Protein AF-A0AAW3MX50-F1 (afdb_monomer_lite)

Secondary structure (DSSP, 8-state):
------------GGGS-TT----EEEEEEEEEE-TTS-EEEEEEEEE-TTTS-S--HHHHHHHHHHHHHTTSTTSEEE-TT--TT-EEEEEEEEEEE-TTT--EEEEEEEEEE----

pLDDT: mean 80.09, std 17.4, range [34.16, 95.5]

Structure (mmCIF, N/CA/C/O backbone):
data_AF-A0AAW3MX50-F1
#
_entry.id   AF-A0AAW3MX50-F1
#
loop_
_atom_site.group_PDB
_atom_site.id
_atom_site.type_symbol
_atom_site.label_atom_id
_atom_site.label_alt_id
_atom_site.label_comp_id
_atom_site.label_asym_id
_atom_site.label_entity_id
_atom_site.label_seq_id
_atom_site.pdbx_PDB_ins_code
_atom_site.Cartn_x
_atom_site.Cartn_y
_atom_site.Cartn_z
_atom_site.occupancy
_atom_site.B_iso_or_equiv
_atom_site.auth_seq_id
_atom_site.auth_comp_id
_atom_site.auth_asym_id
_atom_site.auth_atom_id
_atom_site.pdbx_PDB_model_num
ATOM 1 N N . MET A 1 1 ? -8.340 10.956 -39.107 1.00 34.50 1 MET A N 1
ATOM 2 C CA . MET A 1 1 ? -8.614 9.949 -38.059 1.00 34.50 1 MET A CA 1
ATOM 3 C C . MET A 1 1 ? -7.281 9.597 -37.412 1.00 34.50 1 MET A C 1
ATOM 5 O O . MET A 1 1 ? -6.435 9.042 -38.094 1.00 34.50 1 MET A O 1
ATOM 9 N N . ARG A 1 2 ? -7.016 10.035 -36.173 1.00 36.84 2 ARG A N 1
ATOM 10 C CA . ARG A 1 2 ? -5.756 9.723 -35.474 1.00 36.84 2 ARG A CA 1
ATOM 11 C C . ARG A 1 2 ? -5.970 8.436 -34.681 1.00 36.84 2 ARG A C 1
ATOM 13 O O . ARG A 1 2 ? -6.756 8.435 -33.737 1.00 36.84 2 ARG A O 1
ATOM 20 N N . GLY A 1 3 ? -5.346 7.352 -35.139 1.00 34.16 3 GLY A N 1
ATOM 21 C CA . GLY A 1 3 ? -5.386 6.050 -34.482 1.00 34.16 3 GLY A CA 1
ATOM 22 C C . GLY A 1 3 ? -4.855 6.167 -33.059 1.00 34.16 3 GLY A C 1
ATOM 23 O O . GLY A 1 3 ? -3.785 6.731 -32.829 1.00 34.16 3 GLY A O 1
ATOM 24 N N . LYS A 1 4 ? -5.638 5.690 -32.093 1.00 40.59 4 LYS A N 1
ATOM 25 C CA . LYS A 1 4 ? -5.205 5.586 -30.704 1.00 40.59 4 LYS A CA 1
ATOM 26 C C . LYS A 1 4 ? -4.117 4.511 -30.639 1.00 40.59 4 LYS A C 1
ATOM 28 O O . LYS A 1 4 ? -4.407 3.330 -30.778 1.00 40.59 4 LYS A O 1
ATOM 33 N N . HIS A 1 5 ? -2.881 4.971 -30.464 1.00 36.41 5 HIS A N 1
ATOM 34 C CA . HIS A 1 5 ? -1.749 4.267 -29.862 1.00 36.41 5 HIS A CA 1
ATOM 35 C C . HIS A 1 5 ? -2.139 3.546 -28.562 1.00 36.41 5 HIS A C 1
ATOM 37 O O . HIS A 1 5 ? -1.820 4.070 -27.501 1.00 36.41 5 HIS A O 1
ATOM 43 N N . TYR A 1 6 ? -2.852 2.416 -28.592 1.00 38.03 6 TYR A N 1
ATOM 44 C CA . TYR A 1 6 ? -2.952 1.555 -27.412 1.00 38.03 6 TYR A CA 1
ATOM 45 C C . TYR A 1 6 ? -1.600 0.865 -27.249 1.00 38.03 6 TYR A C 1
ATOM 47 O O . TYR A 1 6 ? -1.274 -0.071 -27.971 1.00 38.03 6 TYR A O 1
ATOM 55 N N . MET A 1 7 ? -0.772 1.403 -26.356 1.00 38.28 7 MET A N 1
ATOM 56 C CA . MET A 1 7 ? 0.443 0.733 -25.921 1.00 38.28 7 MET A CA 1
ATOM 57 C C . MET A 1 7 ? -0.004 -0.450 -25.059 1.00 38.28 7 MET A C 1
ATOM 59 O O . MET A 1 7 ? -0.413 -0.260 -23.913 1.00 38.28 7 MET A O 1
ATOM 63 N N . GLU A 1 8 ? -0.017 -1.650 -25.635 1.00 42.09 8 GLU A N 1
ATOM 64 C CA . GLU A 1 8 ? -0.224 -2.881 -24.877 1.00 42.09 8 GLU A CA 1
ATOM 65 C C . GLU A 1 8 ? 0.920 -3.004 -23.871 1.00 42.09 8 GLU A C 1
ATOM 67 O O . GLU A 1 8 ? 2.097 -3.111 -24.222 1.00 42.09 8 GLU A O 1
ATOM 72 N N . ILE A 1 9 ? 0.570 -2.882 -22.592 1.00 50.84 9 ILE A N 1
ATOM 73 C CA . ILE A 1 9 ? 1.508 -3.011 -21.487 1.00 50.84 9 ILE A CA 1
ATOM 74 C C . ILE A 1 9 ? 1.822 -4.499 -21.371 1.00 50.84 9 ILE A C 1
ATOM 76 O O . ILE A 1 9 ? 1.112 -5.239 -20.698 1.00 50.84 9 ILE A O 1
ATOM 80 N N . LEU A 1 10 ? 2.892 -4.936 -22.032 1.00 39.50 10 LEU A N 1
ATOM 81 C CA . LEU A 1 10 ? 3.524 -6.213 -21.729 1.00 39.50 10 LEU A CA 1
ATOM 82 C C . LEU A 1 10 ? 4.173 -6.070 -20.348 1.00 39.50 10 LEU A C 1
ATOM 84 O O . LEU A 1 10 ? 5.271 -5.528 -20.196 1.00 39.50 10 LEU A O 1
ATOM 88 N N . VAL A 1 11 ? 3.423 -6.455 -19.316 1.00 45.59 11 VAL A N 1
ATOM 89 C CA . VAL A 1 11 ? 3.988 -6.763 -18.005 1.00 45.59 11 VAL A CA 1
ATOM 90 C C . VAL A 1 11 ? 4.793 -8.040 -18.211 1.00 45.59 11 VAL A C 1
ATOM 92 O O . VAL A 1 11 ? 4.268 -9.017 -18.732 1.00 45.59 11 VAL A O 1
ATOM 95 N N . ASP A 1 12 ? 6.084 -8.011 -17.894 1.00 40.09 12 ASP A N 1
ATOM 96 C CA . ASP A 1 12 ? 6.940 -9.192 -17.966 1.00 40.09 12 ASP A CA 1
ATOM 97 C C . ASP A 1 12 ? 6.459 -10.201 -16.908 1.00 40.09 12 ASP A C 1
ATOM 99 O O . ASP A 1 12 ? 6.826 -10.126 -15.736 1.00 40.09 12 ASP A O 1
ATOM 103 N N . GLU A 1 13 ? 5.564 -11.108 -17.309 1.00 46.53 13 GLU A N 1
ATOM 104 C CA . GLU A 1 13 ? 4.954 -12.132 -16.448 1.00 46.53 13 GLU A CA 1
ATOM 105 C C . GLU A 1 13 ? 5.991 -13.123 -15.884 1.00 46.53 13 GLU A C 1
ATOM 107 O O . GLU A 1 13 ? 5.679 -13.895 -14.981 1.00 46.53 13 GLU A O 1
ATOM 112 N N . LYS A 1 14 ? 7.246 -13.106 -16.363 1.00 40.19 14 LYS A N 1
ATOM 113 C CA . LYS A 1 14 ? 8.265 -14.114 -16.026 1.00 40.19 14 LYS A CA 1
ATOM 114 C C . LYS A 1 14 ? 9.081 -13.830 -14.762 1.00 40.19 14 LYS A C 1
ATOM 116 O O . LYS A 1 14 ? 10.008 -14.585 -14.472 1.00 40.19 14 LYS A O 1
ATOM 121 N N . ARG A 1 15 ? 8.786 -12.767 -14.006 1.00 46.03 15 ARG A N 1
ATOM 122 C CA . ARG A 1 15 ? 9.502 -12.446 -12.750 1.00 46.03 15 ARG A CA 1
ATOM 123 C C . ARG A 1 15 ? 8.675 -12.560 -11.478 1.00 46.03 15 ARG A C 1
ATOM 125 O O . ARG A 1 15 ? 9.207 -12.325 -10.397 1.00 46.03 15 ARG A O 1
ATOM 132 N N . VAL A 1 16 ? 7.412 -12.962 -11.567 1.00 51.50 16 VAL A N 1
ATOM 133 C CA . VAL A 1 16 ? 6.662 -13.302 -10.359 1.00 51.50 16 VAL A CA 1
ATOM 134 C C . VAL A 1 16 ? 7.174 -14.665 -9.896 1.00 51.50 16 VAL A C 1
ATOM 136 O O . VAL A 1 16 ? 6.989 -15.655 -10.595 1.00 51.50 16 VAL A O 1
ATOM 139 N N . GLN A 1 17 ? 7.872 -14.728 -8.752 1.00 55.97 17 GLN A N 1
ATOM 140 C CA . GLN A 1 17 ? 8.107 -16.017 -8.086 1.00 55.97 17 GLN A CA 1
ATOM 141 C C . GLN A 1 17 ? 6.757 -16.731 -7.977 1.00 55.97 17 GLN A C 1
ATOM 143 O O . GLN A 1 17 ? 5.822 -16.132 -7.447 1.00 55.97 17 GLN A O 1
ATOM 148 N N . GLU A 1 18 ? 6.667 -17.972 -8.466 1.00 58.59 18 GLU A N 1
ATOM 149 C CA . GLU A 1 18 ? 5.400 -18.706 -8.641 1.00 58.59 18 GLU A CA 1
ATOM 150 C C . GLU A 1 18 ? 4.548 -18.789 -7.352 1.00 58.59 18 GLU A C 1
ATOM 152 O O . GLU A 1 18 ? 3.328 -18.891 -7.434 1.00 58.59 18 GLU A O 1
ATOM 157 N N . ASP A 1 19 ? 5.158 -18.613 -6.170 1.00 66.88 19 ASP A N 1
ATOM 158 C CA . ASP A 1 19 ? 4.501 -18.656 -4.852 1.00 66.88 19 ASP A CA 1
ATOM 159 C C . ASP A 1 19 ? 4.322 -17.284 -4.159 1.00 66.88 19 ASP A C 1
ATOM 161 O O . ASP A 1 19 ? 3.987 -17.198 -2.967 1.00 66.88 19 ASP A O 1
ATOM 165 N N . CYS A 1 20 ? 4.566 -16.172 -4.857 1.00 77.12 20 CYS A N 1
ATOM 166 C CA . CYS A 1 20 ? 4.400 -14.844 -4.273 1.00 77.12 20 CYS A CA 1
ATOM 167 C C . CYS A 1 20 ? 2.913 -14.503 -4.082 1.00 77.12 20 CYS A C 1
ATOM 169 O O . CYS A 1 20 ? 2.214 -14.119 -5.014 1.00 77.12 20 CYS A O 1
ATOM 171 N N . LYS A 1 21 ? 2.442 -14.556 -2.832 1.00 79.81 21 LYS A N 1
ATOM 172 C CA . LYS A 1 21 ? 1.078 -14.134 -2.453 1.00 79.81 21 LYS A CA 1
ATOM 173 C C . LYS A 1 21 ? 0.890 -12.611 -2.398 1.00 79.81 21 LYS A C 1
ATOM 175 O O . LYS A 1 21 ? -0.227 -12.147 -2.207 1.00 79.81 21 LYS A O 1
ATOM 180 N N . GLY A 1 22 ? 1.971 -11.837 -2.515 1.00 86.19 22 GLY A N 1
ATOM 181 C CA . GLY A 1 22 ? 1.968 -10.386 -2.321 1.00 86.19 22 GLY A CA 1
ATOM 182 C C . GLY A 1 22 ? 1.888 -9.949 -0.851 1.00 86.19 22 GLY A C 1
ATOM 183 O O . GLY A 1 22 ? 1.889 -10.764 0.079 1.00 86.19 22 GLY A O 1
ATOM 184 N N . ARG A 1 23 ? 1.841 -8.629 -0.634 1.00 89.62 23 ARG A N 1
ATOM 185 C CA . ARG A 1 23 ? 1.626 -8.008 0.682 1.00 89.62 23 ARG A CA 1
ATOM 186 C C . ARG A 1 23 ? 0.172 -7.564 0.819 1.00 89.62 23 ARG A C 1
ATOM 188 O O . ARG A 1 23 ? -0.369 -6.895 -0.065 1.00 89.62 23 ARG A O 1
ATOM 195 N N . PHE A 1 24 ? -0.432 -7.901 1.953 1.00 93.06 24 PHE A N 1
ATOM 196 C CA . PHE A 1 24 ? -1.775 -7.466 2.314 1.00 93.06 24 PHE A CA 1
ATOM 197 C C . PHE A 1 24 ? -1.738 -6.601 3.560 1.00 93.06 24 PHE A C 1
ATOM 199 O O . PHE A 1 24 ? -0.959 -6.828 4.490 1.00 93.06 24 PHE A O 1
ATOM 206 N N . PHE A 1 25 ? -2.644 -5.637 3.598 1.00 93.88 25 PHE A N 1
ATOM 207 C CA . PHE A 1 25 ? -2.759 -4.675 4.675 1.00 93.88 25 PHE A CA 1
ATOM 208 C C . PHE A 1 25 ? -4.214 -4.560 5.107 1.00 93.88 25 PHE A C 1
ATOM 210 O O . PHE A 1 25 ? -5.134 -4.750 4.313 1.00 93.88 25 PHE A O 1
ATOM 217 N N . ARG A 1 26 ? -4.430 -4.221 6.372 1.00 95.50 26 ARG A N 1
ATOM 218 C CA . ARG A 1 26 ? -5.701 -3.696 6.846 1.00 95.50 26 ARG A CA 1
ATOM 219 C C . ARG A 1 26 ? -5.673 -2.191 6.642 1.00 95.50 26 ARG A C 1
ATOM 221 O O . ARG A 1 26 ? -4.807 -1.522 7.207 1.00 95.50 26 ARG A O 1
ATOM 228 N N . TYR A 1 27 ? -6.603 -1.677 5.852 1.00 94.56 27 TYR A N 1
ATOM 229 C CA . TYR A 1 27 ? -6.836 -0.245 5.763 1.00 94.56 27 TYR A CA 1
ATOM 230 C C . TYR A 1 27 ? -7.578 0.216 7.014 1.00 94.56 27 TYR A C 1
ATOM 232 O O . TYR A 1 27 ? -8.590 -0.372 7.392 1.00 94.56 27 TYR A O 1
ATOM 240 N N . THR A 1 28 ? -7.077 1.257 7.665 1.00 92.88 28 THR A N 1
ATOM 241 C CA . THR A 1 28 ? -7.784 1.920 8.760 1.00 92.88 28 THR A CA 1
ATOM 242 C C . THR A 1 28 ? -7.822 3.415 8.515 1.00 92.88 28 THR A C 1
ATOM 244 O O . THR A 1 28 ? -6.796 4.032 8.226 1.00 92.88 28 THR A O 1
ATOM 247 N N . GLU A 1 29 ? -9.004 3.996 8.666 1.00 91.44 29 GLU A N 1
ATOM 248 C CA . GLU A 1 29 ? -9.220 5.436 8.622 1.00 91.44 29 GLU A CA 1
ATOM 249 C C . GLU A 1 29 ? -9.765 5.904 9.974 1.00 91.44 29 GLU A C 1
ATOM 251 O O . GLU A 1 29 ? -10.643 5.262 10.556 1.00 91.44 29 GLU A O 1
ATOM 256 N N . ALA A 1 30 ? -9.220 7.007 10.483 1.00 88.19 30 ALA A N 1
ATOM 257 C CA . ALA A 1 30 ? -9.674 7.648 11.709 1.00 88.19 30 ALA A CA 1
ATOM 258 C C . ALA A 1 30 ? -9.718 9.166 11.519 1.00 88.19 30 ALA A C 1
ATOM 260 O O . ALA A 1 30 ? -8.779 9.765 10.995 1.00 88.19 30 ALA A O 1
ATOM 261 N N . GLY A 1 31 ? -10.820 9.779 11.947 1.00 88.44 31 GLY A N 1
ATOM 262 C CA . GLY A 1 31 ? -11.004 11.225 11.967 1.00 88.44 31 GLY A CA 1
ATOM 263 C C . GLY A 1 31 ? -11.013 11.744 13.399 1.00 88.44 31 GLY A C 1
ATOM 264 O O . GLY A 1 31 ? -11.682 11.170 14.257 1.00 88.44 31 GLY A O 1
ATOM 265 N N . PHE A 1 32 ? -10.294 12.829 13.670 1.00 89.56 32 PHE A N 1
ATOM 266 C CA . PHE A 1 32 ? -10.318 13.490 14.973 1.00 89.56 32 PHE A CA 1
ATOM 267 C C . PHE A 1 32 ? -10.274 15.008 14.835 1.00 89.56 32 PHE A C 1
ATOM 269 O O . PHE A 1 32 ? -9.634 15.565 13.942 1.00 89.56 32 PHE A O 1
ATOM 276 N N . THR A 1 33 ? -10.947 15.694 15.755 1.00 91.94 33 THR A N 1
ATOM 277 C CA . THR A 1 33 ? -10.888 17.151 15.857 1.00 91.94 33 THR A CA 1
ATOM 278 C C . THR A 1 33 ? -9.700 17.530 16.729 1.00 91.94 33 THR A C 1
ATOM 280 O O . THR A 1 33 ? -9.650 17.209 17.916 1.00 91.94 33 THR A O 1
ATOM 283 N N . GLY A 1 34 ? -8.717 18.202 16.134 1.00 85.50 34 GLY A N 1
ATOM 284 C CA . GLY A 1 34 ? -7.569 18.734 16.855 1.00 85.50 34 GLY A CA 1
ATOM 285 C C . GLY A 1 34 ? -7.974 19.834 17.838 1.00 85.50 34 GLY A C 1
ATOM 286 O O . GLY A 1 34 ? -9.025 20.459 17.712 1.00 85.50 34 GLY A O 1
ATOM 287 N N . LYS A 1 35 ? -7.095 20.139 18.800 1.00 85.06 35 LYS A N 1
ATOM 288 C CA . LYS A 1 35 ? -7.321 21.188 19.818 1.00 85.06 35 LYS A CA 1
ATOM 289 C C . LYS A 1 35 ? -7.599 22.584 19.234 1.00 85.06 35 LYS A C 1
ATOM 291 O O . LYS A 1 35 ? -8.140 23.437 19.920 1.00 85.06 35 LYS A O 1
ATOM 296 N N . ASN A 1 36 ? -7.228 22.815 17.977 1.00 90.00 36 ASN A N 1
ATOM 297 C CA . ASN A 1 36 ? -7.472 24.044 17.219 1.00 90.00 36 ASN A CA 1
ATOM 298 C C . ASN A 1 36 ? -8.775 24.010 16.393 1.00 90.00 36 ASN A C 1
ATOM 300 O O . ASN A 1 36 ? -8.945 24.838 15.501 1.00 90.00 36 ASN A O 1
ATOM 304 N N . GLY A 1 37 ? -9.649 23.026 16.619 1.00 86.62 37 GLY A N 1
ATOM 305 C CA . GLY A 1 37 ? -10.898 22.846 15.877 1.00 86.62 37 GLY A CA 1
ATOM 306 C C . GLY A 1 37 ? -10.724 22.301 14.456 1.00 86.62 37 GLY A C 1
ATOM 307 O O . GLY A 1 37 ? -11.716 22.132 13.751 1.00 86.62 37 GLY A O 1
ATOM 308 N N . ARG A 1 38 ? -9.494 22.007 14.005 1.00 90.06 38 ARG A N 1
ATOM 309 C CA . ARG A 1 38 ? -9.266 21.431 12.673 1.00 90.06 38 ARG A CA 1
ATOM 310 C C . ARG A 1 38 ? -9.593 19.946 12.675 1.00 90.06 38 ARG A C 1
ATOM 312 O O . ARG A 1 38 ? -9.098 19.204 13.521 1.00 90.06 38 ARG A O 1
ATOM 319 N N . PHE A 1 39 ? -10.370 19.519 11.689 1.00 88.12 39 PHE A N 1
ATOM 320 C CA . PHE A 1 39 ? -10.579 18.107 11.411 1.00 88.12 39 PHE A CA 1
ATOM 321 C C . PHE A 1 39 ? -9.319 17.514 10.777 1.00 88.12 39 PHE A C 1
ATOM 323 O O . PHE A 1 39 ? -8.796 18.047 9.796 1.00 88.12 39 PHE A O 1
ATOM 330 N N . VAL A 1 40 ? -8.824 16.425 11.353 1.00 85.88 40 VAL A N 1
ATOM 331 C CA . VAL A 1 40 ? -7.679 15.667 10.856 1.00 85.88 40 VAL A CA 1
ATOM 332 C C . VAL A 1 40 ? -8.167 14.277 10.497 1.00 85.88 40 VAL A C 1
ATOM 334 O O . VAL A 1 40 ? -8.771 13.598 11.324 1.00 85.88 40 VAL A O 1
ATOM 337 N N . LEU A 1 41 ? -7.890 13.865 9.264 1.00 86.12 41 LEU A N 1
ATOM 338 C CA . LEU A 1 41 ? -8.142 12.517 8.780 1.00 86.12 41 LEU A CA 1
ATOM 339 C C . LEU A 1 41 ? -6.805 11.790 8.657 1.00 86.12 41 LEU A C 1
ATOM 341 O O . LEU A 1 41 ? -5.906 12.259 7.957 1.00 86.12 41 LEU A O 1
ATOM 345 N N . THR A 1 42 ? -6.677 10.652 9.325 1.00 88.12 42 THR A N 1
ATOM 346 C CA . THR A 1 42 ? -5.512 9.772 9.221 1.00 88.12 42 THR A CA 1
ATOM 347 C C . THR A 1 42 ? -5.901 8.479 8.532 1.00 88.12 42 THR A C 1
ATOM 349 O O . THR A 1 42 ? -6.900 7.860 8.896 1.00 88.12 42 THR A O 1
ATOM 352 N N . ARG A 1 43 ? -5.083 8.074 7.561 1.00 89.88 43 ARG A N 1
ATOM 353 C CA . ARG A 1 43 ? -5.193 6.816 6.823 1.00 89.88 43 ARG A CA 1
ATOM 354 C C . ARG A 1 43 ? -3.948 5.991 7.088 1.00 89.88 43 ARG A C 1
ATOM 356 O O . ARG A 1 43 ? -2.841 6.509 6.969 1.00 89.88 43 ARG A O 1
ATOM 363 N N . GLU A 1 44 ? -4.130 4.731 7.442 1.00 90.38 44 GLU A N 1
ATOM 364 C CA . GLU A 1 44 ? -3.047 3.833 7.830 1.00 90.38 44 GLU A CA 1
ATOM 365 C C . GLU A 1 44 ? -3.223 2.473 7.141 1.00 90.38 44 GLU A C 1
ATOM 367 O O . GLU A 1 44 ? -4.343 1.999 6.932 1.00 90.38 44 GLU A O 1
ATOM 372 N N . LEU A 1 45 ? -2.098 1.857 6.773 1.00 91.44 45 LEU A N 1
ATOM 373 C CA . LEU A 1 45 ? -2.020 0.506 6.225 1.00 91.44 45 LEU A CA 1
ATOM 374 C C . LEU A 1 45 ? -1.286 -0.382 7.227 1.00 91.44 45 LEU A C 1
ATOM 376 O O . LEU A 1 45 ? -0.080 -0.244 7.420 1.00 91.44 45 LEU A O 1
ATOM 380 N N . ARG A 1 46 ? -2.004 -1.310 7.860 1.00 91.25 46 ARG A N 1
ATOM 381 C CA . ARG A 1 46 ? -1.420 -2.231 8.844 1.00 91.25 46 ARG A CA 1
ATOM 382 C C . ARG A 1 46 ? -1.101 -3.578 8.207 1.00 91.25 46 ARG A C 1
ATOM 384 O O . ARG A 1 46 ? -2.034 -4.225 7.736 1.00 91.25 46 ARG A O 1
ATOM 391 N N . PRO A 1 47 ? 0.157 -4.049 8.206 1.00 91.12 47 PRO A N 1
ATOM 392 C CA . PRO A 1 47 ? 0.511 -5.318 7.573 1.00 91.12 47 PRO A CA 1
ATOM 393 C C . PRO A 1 47 ? -0.260 -6.513 8.154 1.00 91.12 47 PRO A C 1
ATOM 395 O O . PRO A 1 47 ? -0.271 -6.733 9.366 1.00 91.12 47 PRO A O 1
ATOM 398 N N . LEU A 1 48 ? -0.856 -7.332 7.286 1.00 91.81 48 LEU A N 1
ATOM 399 C CA . LEU A 1 48 ? -1.532 -8.580 7.645 1.00 91.81 48 LEU A CA 1
ATOM 400 C C . LEU A 1 48 ? -0.600 -9.767 7.389 1.00 91.81 48 LEU A C 1
ATOM 402 O O . LEU A 1 48 ? -0.692 -10.454 6.369 1.00 91.81 48 LEU A O 1
ATOM 406 N N . LYS A 1 49 ? 0.323 -10.004 8.327 1.00 86.94 49 LYS A N 1
ATOM 407 C CA . LYS A 1 49 ? 1.401 -11.002 8.191 1.00 86.94 49 LYS A CA 1
ATOM 408 C C . LYS A 1 49 ? 0.910 -12.437 7.957 1.00 86.94 49 LYS A C 1
ATOM 410 O O . LYS A 1 49 ? 1.614 -13.199 7.315 1.00 86.94 49 LYS A O 1
ATOM 415 N N . SER A 1 50 ? -0.273 -12.801 8.457 1.00 86.62 50 SER A N 1
ATOM 416 C CA . SER A 1 50 ? -0.823 -14.163 8.354 1.00 86.62 50 SER A CA 1
ATOM 417 C C . SER A 1 50 ? -1.253 -14.561 6.940 1.00 86.62 50 SER A C 1
ATOM 419 O O . SER A 1 50 ? -1.206 -15.740 6.607 1.00 86.62 50 SER A O 1
ATOM 421 N N . ILE A 1 51 ? -1.676 -13.594 6.122 1.00 87.44 51 ILE A N 1
ATOM 422 C CA . ILE A 1 51 ? -2.117 -13.821 4.735 1.00 87.44 51 ILE A CA 1
ATOM 423 C C . ILE A 1 51 ? -1.111 -13.293 3.705 1.00 87.44 51 ILE A C 1
ATOM 425 O O . ILE A 1 51 ? -1.175 -13.656 2.535 1.00 87.44 51 ILE A O 1
ATOM 429 N N . SER A 1 52 ? -0.177 -12.443 4.137 1.00 87.50 52 SER A N 1
ATOM 430 C CA . SER A 1 52 ? 0.903 -11.931 3.292 1.00 87.50 52 SER A CA 1
ATOM 431 C C . SER A 1 52 ? 1.941 -13.005 2.990 1.00 87.50 52 SER A C 1
ATOM 433 O O . SER A 1 52 ? 2.162 -13.927 3.774 1.00 87.50 52 SER A O 1
ATOM 435 N N . CYS A 1 53 ? 2.637 -12.840 1.866 1.00 86.56 53 CYS A N 1
ATOM 436 C CA . CYS A 1 53 ? 3.846 -13.594 1.565 1.00 86.56 53 CYS A CA 1
ATOM 437 C C . CYS A 1 53 ? 4.841 -13.479 2.741 1.00 86.56 53 CYS A C 1
ATOM 439 O O . CYS A 1 53 ? 5.016 -12.378 3.269 1.00 86.56 53 CYS A O 1
ATOM 441 N N . PRO A 1 54 ? 5.517 -14.565 3.163 1.00 80.69 54 PRO A N 1
ATOM 442 C CA . PRO A 1 54 ? 6.451 -14.526 4.292 1.00 80.69 54 PRO A CA 1
ATOM 443 C C . PRO A 1 54 ? 7.667 -13.614 4.056 1.00 80.69 54 PRO A C 1
ATOM 445 O O . PRO A 1 54 ? 8.292 -13.189 5.023 1.00 80.69 54 PRO A O 1
ATOM 448 N N . GLY A 1 55 ? 7.961 -13.250 2.804 1.00 75.75 55 GLY A N 1
ATOM 449 C CA . GLY A 1 55 ? 9.034 -12.318 2.454 1.00 75.75 55 GLY A CA 1
ATOM 450 C C . GLY A 1 55 ? 9.881 -12.814 1.291 1.00 75.75 55 GLY A C 1
ATOM 451 O O . GLY A 1 55 ? 11.071 -13.058 1.457 1.00 75.75 55 GLY A O 1
ATOM 452 N N . CYS A 1 56 ? 9.274 -12.981 0.114 1.00 81.00 56 CYS A N 1
ATOM 453 C CA . CYS A 1 56 ? 10.045 -13.141 -1.119 1.00 81.00 56 CYS A CA 1
ATOM 454 C C . CYS A 1 56 ? 10.791 -11.841 -1.469 1.00 81.00 56 CYS A C 1
ATOM 456 O O . CYS A 1 56 ? 10.477 -10.779 -0.928 1.00 81.00 56 CYS A O 1
ATOM 458 N N . ALA A 1 57 ? 11.739 -11.913 -2.407 1.00 77.25 57 ALA A N 1
ATOM 459 C CA . ALA A 1 57 ? 12.536 -10.758 -2.832 1.00 77.25 57 ALA A CA 1
ATOM 460 C C . ALA A 1 57 ? 11.669 -9.553 -3.256 1.00 77.25 57 ALA A C 1
ATOM 462 O O . ALA A 1 57 ? 11.939 -8.428 -2.848 1.00 77.25 57 ALA A O 1
ATOM 463 N N . GLU A 1 58 ? 10.578 -9.806 -3.985 1.00 77.75 58 GLU A N 1
ATOM 464 C CA . GLU A 1 58 ? 9.609 -8.783 -4.410 1.00 77.75 58 GLU A CA 1
ATOM 465 C C . GLU A 1 58 ? 8.931 -8.095 -3.210 1.00 77.75 58 GLU A C 1
ATOM 467 O O . GLU A 1 58 ? 8.876 -6.870 -3.117 1.00 77.75 58 GLU A O 1
ATOM 472 N N . CYS A 1 59 ? 8.443 -8.881 -2.244 1.00 81.56 59 CYS A N 1
ATOM 473 C CA . CYS A 1 59 ? 7.770 -8.356 -1.054 1.00 81.56 59 CYS A CA 1
ATOM 474 C C . CYS A 1 59 ? 8.736 -7.666 -0.078 1.00 81.56 59 CYS A C 1
ATOM 476 O O . CYS A 1 59 ? 8.324 -6.743 0.619 1.00 81.56 59 CYS A O 1
ATOM 478 N N . GLY A 1 60 ? 9.996 -8.109 -0.020 1.00 80.38 60 GLY A N 1
ATOM 479 C CA . GLY A 1 60 ? 11.053 -7.445 0.744 1.00 80.38 60 GLY A CA 1
ATOM 480 C C . GLY A 1 60 ? 11.386 -6.070 0.169 1.00 80.38 60 GLY A C 1
ATOM 481 O O . GLY A 1 60 ? 11.394 -5.090 0.910 1.00 80.38 60 GLY A O 1
ATOM 482 N N . GLY A 1 61 ? 11.545 -5.978 -1.157 1.00 84.75 61 GLY A N 1
ATOM 483 C CA . GLY A 1 61 ? 11.772 -4.703 -1.842 1.00 84.75 61 GLY A CA 1
ATOM 484 C C . GLY A 1 61 ? 10.630 -3.704 -1.633 1.00 84.75 61 GLY A C 1
ATOM 485 O O . GLY A 1 61 ? 10.881 -2.530 -1.374 1.00 84.75 61 GLY A O 1
ATOM 486 N N . LEU A 1 62 ? 9.375 -4.170 -1.660 1.00 87.00 62 LEU A N 1
ATOM 487 C CA . LEU A 1 62 ? 8.213 -3.324 -1.370 1.00 87.00 62 LEU A CA 1
ATOM 488 C C . LEU A 1 62 ? 8.236 -2.762 0.060 1.00 87.00 62 LEU A C 1
ATOM 490 O O . LEU A 1 62 ? 7.982 -1.573 0.248 1.00 87.00 62 LEU A O 1
ATOM 494 N N . ASP A 1 63 ? 8.525 -3.587 1.069 1.00 86.75 63 ASP A N 1
ATOM 495 C CA . ASP A 1 63 ? 8.537 -3.135 2.467 1.00 86.75 63 ASP A CA 1
ATOM 496 C C . ASP A 1 63 ? 9.622 -2.075 2.711 1.00 86.75 63 ASP A C 1
ATOM 498 O O . ASP A 1 63 ? 9.371 -1.069 3.381 1.00 86.75 63 ASP A O 1
ATOM 502 N N . GLU A 1 64 ? 10.813 -2.277 2.142 1.00 88.00 64 GLU A N 1
ATOM 503 C CA . GLU A 1 64 ? 11.919 -1.316 2.206 1.00 88.00 64 GLU A CA 1
ATOM 504 C C . GLU A 1 64 ? 11.568 -0.001 1.504 1.00 88.00 64 GLU A C 1
ATOM 506 O O . GLU A 1 64 ? 11.834 1.087 2.028 1.00 88.00 64 GLU A O 1
ATOM 511 N N . GLU A 1 65 ? 10.928 -0.083 0.337 1.00 89.75 65 GLU A N 1
ATOM 512 C CA . GLU A 1 65 ? 10.515 1.095 -0.415 1.00 89.75 65 GLU A CA 1
ATOM 51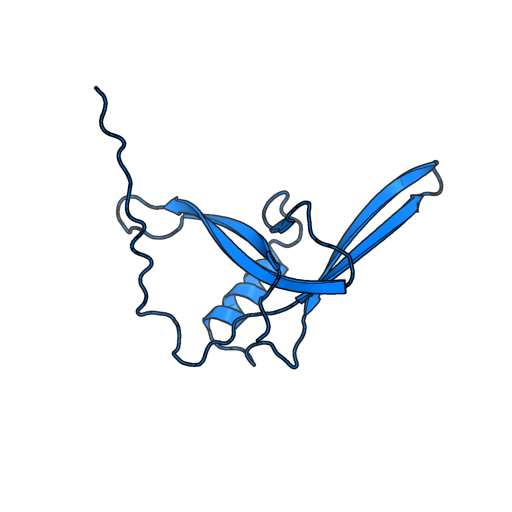3 C C . GLU A 1 65 ? 9.452 1.896 0.349 1.00 89.75 65 GLU A C 1
ATOM 515 O O . GLU A 1 65 ? 9.570 3.118 0.481 1.00 89.75 65 GLU A O 1
ATOM 520 N N . LEU A 1 66 ? 8.450 1.215 0.915 1.00 89.06 66 LEU A N 1
ATOM 521 C CA . LEU A 1 66 ? 7.428 1.843 1.748 1.00 89.06 66 LEU A CA 1
ATOM 522 C C . LEU A 1 66 ? 8.042 2.503 2.980 1.00 89.06 66 LEU A C 1
ATOM 524 O O . LEU A 1 66 ? 7.679 3.633 3.289 1.00 89.06 66 LEU A O 1
ATOM 528 N N . ALA A 1 67 ? 8.990 1.851 3.656 1.00 87.31 67 ALA A N 1
ATOM 529 C CA . ALA A 1 67 ? 9.669 2.431 4.812 1.00 87.31 67 ALA A CA 1
ATOM 530 C C . ALA A 1 67 ? 10.482 3.683 4.438 1.00 87.31 67 ALA A C 1
ATOM 532 O O . ALA A 1 67 ? 10.466 4.678 5.163 1.00 87.31 67 ALA A O 1
ATOM 533 N N . THR A 1 68 ? 11.151 3.656 3.283 1.00 90.19 68 THR A N 1
ATOM 534 C CA . THR A 1 68 ? 12.009 4.751 2.807 1.00 90.19 68 THR A CA 1
ATOM 535 C C . THR A 1 68 ? 11.192 5.950 2.323 1.00 90.19 68 THR A C 1
ATOM 537 O O . THR A 1 68 ? 11.569 7.099 2.554 1.00 90.19 68 THR A O 1
ATOM 540 N N . ARG A 1 69 ? 10.059 5.699 1.657 1.00 88.81 69 ARG A N 1
ATOM 541 C CA . ARG A 1 69 ? 9.264 6.719 0.951 1.00 88.81 69 ARG A CA 1
ATOM 542 C C . ARG A 1 69 ? 7.900 6.987 1.593 1.00 88.81 69 ARG A C 1
ATOM 544 O O . ARG A 1 69 ? 7.086 7.694 1.007 1.00 88.81 69 ARG A O 1
ATOM 551 N N . ALA A 1 70 ? 7.647 6.500 2.812 1.00 76.38 70 ALA A N 1
ATOM 552 C CA . ALA A 1 70 ? 6.366 6.653 3.522 1.00 76.38 70 ALA A CA 1
ATOM 553 C C . ALA A 1 70 ? 5.857 8.105 3.595 1.00 76.38 70 ALA A C 1
ATOM 555 O O . ALA A 1 70 ? 4.654 8.349 3.555 1.00 76.38 70 ALA A O 1
ATOM 556 N N . ASN A 1 71 ? 6.776 9.068 3.705 1.00 82.06 71 ASN A N 1
ATOM 557 C CA . ASN A 1 71 ? 6.457 10.492 3.830 1.00 82.06 71 ASN A CA 1
ATOM 558 C C . ASN A 1 71 ? 6.371 11.220 2.477 1.00 82.06 71 ASN A C 1
ATOM 560 O O . ASN A 1 71 ? 6.085 12.419 2.439 1.00 82.06 71 ASN A O 1
ATOM 564 N N . GLU A 1 72 ? 6.636 10.534 1.363 1.00 89.62 72 GLU A N 1
ATOM 565 C CA . GLU A 1 72 ? 6.571 11.130 0.035 1.00 89.62 72 GLU A CA 1
ATOM 566 C C . GLU A 1 72 ? 5.112 11.340 -0.382 1.00 89.62 72 GLU A C 1
ATOM 568 O O . GLU A 1 72 ? 4.314 10.410 -0.537 1.00 89.62 72 GLU A O 1
ATOM 573 N N . LYS A 1 73 ? 4.744 12.608 -0.577 1.00 85.56 73 LYS A N 1
ATOM 574 C CA . LYS A 1 73 ? 3.378 12.976 -0.942 1.00 85.56 73 LYS A CA 1
ATOM 575 C C . LYS A 1 73 ? 2.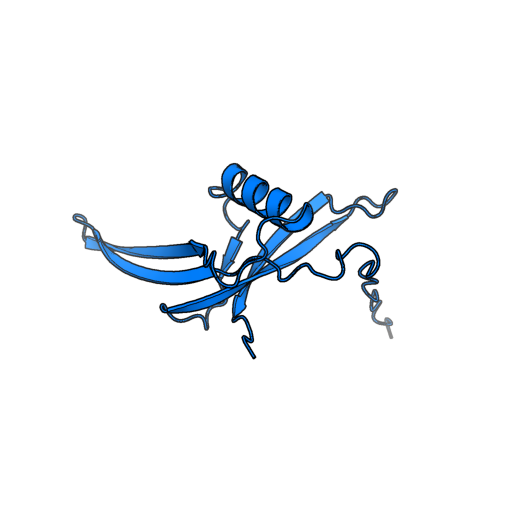998 12.366 -2.294 1.00 85.56 73 LYS A C 1
ATOM 577 O O . LYS A 1 73 ? 3.615 12.665 -3.309 1.00 85.56 73 LYS A O 1
ATOM 582 N N . GLY A 1 74 ? 1.916 11.589 -2.308 1.00 85.62 74 GLY A N 1
ATOM 583 C CA . GLY A 1 74 ? 1.363 10.987 -3.526 1.00 85.62 74 GLY A CA 1
ATOM 584 C C . GLY A 1 74 ? 2.022 9.672 -3.943 1.00 85.62 74 GLY A C 1
ATOM 585 O O . GLY A 1 74 ? 1.581 9.086 -4.930 1.00 85.62 74 GLY A O 1
ATOM 586 N N . PHE A 1 75 ? 3.017 9.195 -3.188 1.00 91.19 75 PHE A N 1
ATOM 587 C CA . PHE A 1 75 ? 3.653 7.902 -3.422 1.00 91.19 75 PHE A CA 1
ATOM 588 C C . PHE A 1 75 ? 2.709 6.726 -3.141 1.00 91.19 75 PHE A C 1
ATOM 590 O O . PHE A 1 75 ? 2.741 5.738 -3.865 1.00 91.19 75 PHE A O 1
ATOM 597 N N . VAL A 1 76 ? 1.820 6.859 -2.153 1.00 92.12 76 VAL A N 1
ATOM 598 C CA . VAL A 1 76 ? 0.717 5.919 -1.907 1.00 92.12 76 VAL A CA 1
ATOM 599 C C . VAL A 1 76 ? -0.609 6.652 -2.086 1.00 92.12 76 VAL A C 1
ATOM 601 O O . VAL A 1 76 ? -0.855 7.678 -1.447 1.00 92.12 76 VAL A O 1
ATOM 604 N N . GLN A 1 77 ? -1.466 6.132 -2.961 1.00 91.31 77 GLN A N 1
ATOM 605 C CA . GLN A 1 77 ? -2.771 6.704 -3.280 1.00 91.31 77 GLN A CA 1
ATOM 606 C C . GLN A 1 77 ? -3.895 5.769 -2.850 1.00 91.31 77 GLN A C 1
ATOM 608 O O . GLN A 1 77 ? -3.915 4.591 -3.197 1.00 91.31 77 GLN A O 1
ATOM 613 N N . PHE A 1 78 ? -4.850 6.313 -2.101 1.00 89.00 78 PHE A N 1
ATOM 614 C CA . PHE A 1 78 ? -5.994 5.570 -1.584 1.00 89.00 78 PHE A CA 1
ATOM 615 C C . PHE A 1 78 ? -7.193 5.729 -2.516 1.00 89.00 78 PHE A C 1
ATOM 617 O O . PHE A 1 78 ? -7.546 6.852 -2.883 1.00 89.00 78 PHE A O 1
ATOM 624 N N . CYS A 1 79 ? -7.844 4.618 -2.862 1.00 82.19 79 CYS A N 1
ATOM 625 C CA . CYS A 1 79 ? -9.106 4.652 -3.591 1.00 82.19 79 CYS A CA 1
ATOM 626 C C . CYS A 1 79 ? -10.206 5.295 -2.712 1.00 82.19 79 CYS A C 1
ATOM 628 O O . CYS A 1 79 ? -10.319 4.939 -1.536 1.00 82.19 79 CYS A O 1
ATOM 630 N N . PRO A 1 80 ? -11.032 6.221 -3.242 1.00 79.06 80 PRO A N 1
ATOM 631 C CA . PRO A 1 80 ? -12.042 6.938 -2.455 1.00 79.06 80 PRO A CA 1
ATOM 632 C C . PRO A 1 80 ? -13.164 6.046 -1.911 1.00 79.06 80 PRO A C 1
ATOM 634 O O . PRO A 1 80 ? -13.912 6.482 -1.045 1.00 79.06 80 PRO A O 1
ATOM 637 N N . THR A 1 81 ? -13.297 4.817 -2.412 1.00 87.25 81 THR A N 1
ATOM 638 C CA . THR A 1 81 ? -14.338 3.865 -1.999 1.00 87.25 81 THR A CA 1
ATOM 639 C C . THR A 1 81 ? -13.862 2.868 -0.937 1.00 87.25 81 THR A C 1
ATOM 641 O O . THR A 1 81 ? -14.530 1.856 -0.726 1.00 87.25 81 THR A O 1
ATOM 644 N N . LEU A 1 82 ? -12.679 3.074 -0.347 1.00 89.94 82 LEU A N 1
ATOM 645 C CA . LEU A 1 82 ? -12.157 2.215 0.718 1.00 89.94 82 LEU A CA 1
ATOM 646 C C . LEU A 1 82 ? -12.795 2.567 2.057 1.00 89.94 82 LEU A C 1
ATOM 648 O O . LEU A 1 82 ? -12.885 3.738 2.424 1.00 89.94 82 LEU A O 1
ATOM 652 N N . GLU A 1 83 ? -13.156 1.539 2.813 1.00 91.25 83 GLU A N 1
ATOM 653 C CA . GLU A 1 83 ? -13.737 1.664 4.144 1.00 91.25 83 GLU A CA 1
ATOM 654 C C . GLU A 1 83 ? -12.764 1.133 5.194 1.00 91.25 83 GLU A C 1
ATOM 656 O O . GLU A 1 83 ? -12.083 0.125 4.990 1.00 91.25 83 GLU A O 1
ATOM 661 N N . SER A 1 84 ? -12.683 1.818 6.338 1.00 92.31 84 SER A N 1
ATOM 662 C CA . SER A 1 84 ? -11.871 1.363 7.470 1.00 92.31 84 SER A CA 1
ATOM 663 C C . SER A 1 84 ? -12.257 -0.073 7.833 1.00 92.31 84 SER A C 1
ATOM 665 O O . SER A 1 84 ? -13.424 -0.369 8.073 1.00 92.31 84 SER A O 1
ATOM 667 N N . GLY A 1 85 ? -11.278 -0.972 7.858 1.00 92.38 85 GLY A N 1
ATOM 668 C CA . GL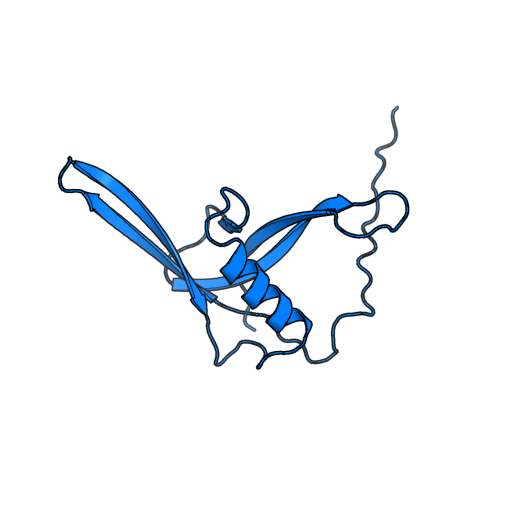Y A 1 85 ? -11.507 -2.404 7.987 1.00 92.38 85 GLY A CA 1
ATOM 669 C C . GLY A 1 85 ? -11.313 -3.187 6.690 1.00 92.38 85 GLY A C 1
ATOM 670 O O . GLY A 1 85 ? -11.199 -4.403 6.769 1.00 92.38 85 GLY A O 1
ATOM 671 N N . ASP A 1 86 ? -11.194 -2.560 5.522 1.00 93.88 86 ASP A N 1
ATOM 672 C CA . ASP A 1 86 ? -10.919 -3.277 4.274 1.00 93.88 86 ASP A CA 1
ATOM 673 C C . ASP A 1 86 ? -9.561 -4.001 4.306 1.00 93.88 86 ASP A C 1
ATOM 675 O O . ASP A 1 86 ? -8.547 -3.457 4.756 1.00 93.88 86 ASP A O 1
ATOM 679 N N . THR A 1 87 ? -9.523 -5.231 3.784 1.00 95.31 87 THR A N 1
ATOM 680 C CA . THR A 1 87 ? -8.260 -5.879 3.405 1.00 95.31 87 THR A CA 1
ATOM 681 C C . THR A 1 87 ? -7.856 -5.365 2.029 1.00 95.31 87 THR A C 1
ATOM 683 O O . THR A 1 87 ? -8.626 -5.446 1.071 1.00 95.31 87 THR A O 1
ATOM 686 N N . VAL A 1 88 ? -6.642 -4.839 1.920 1.00 94.00 88 VAL A N 1
ATOM 687 C CA . VAL A 1 88 ? -6.137 -4.182 0.713 1.00 94.00 88 VAL A CA 1
ATOM 688 C C . VAL A 1 88 ? -4.760 -4.708 0.318 1.00 94.00 88 VAL A C 1
ATOM 690 O O . VAL A 1 88 ? -4.038 -5.279 1.135 1.00 94.00 88 VAL A O 1
ATOM 693 N N . THR A 1 89 ? -4.386 -4.489 -0.937 1.00 92.94 89 THR A N 1
ATOM 694 C CA . THR A 1 89 ? -3.036 -4.698 -1.468 1.00 92.94 89 THR A CA 1
ATOM 695 C C . THR A 1 89 ? -2.579 -3.460 -2.245 1.00 92.94 89 THR A C 1
ATOM 697 O O . THR A 1 89 ? -3.364 -2.532 -2.468 1.00 92.94 89 THR A O 1
ATOM 700 N N . LEU A 1 90 ? -1.303 -3.425 -2.621 1.00 90.81 90 LEU A N 1
ATOM 701 C CA . LEU A 1 90 ? -0.687 -2.313 -3.337 1.00 90.81 90 LEU A CA 1
ATOM 702 C C . LEU A 1 90 ? -0.390 -2.719 -4.775 1.00 90.81 90 LEU A C 1
ATOM 704 O O . LEU A 1 90 ? 0.317 -3.692 -5.021 1.00 90.81 90 LEU A O 1
ATOM 708 N N . LEU A 1 91 ? -0.903 -1.938 -5.718 1.00 88.50 91 LEU A N 1
ATOM 709 C CA . LEU A 1 91 ? -0.597 -2.072 -7.134 1.00 88.50 91 LEU A CA 1
ATOM 710 C C . LEU A 1 91 ? 0.418 -1.000 -7.528 1.00 88.50 91 LEU A C 1
ATOM 712 O O . LEU A 1 91 ? 0.155 0.188 -7.352 1.00 88.50 91 LEU A O 1
ATOM 716 N N . GLN A 1 92 ? 1.565 -1.403 -8.073 1.00 89.06 92 GLN A N 1
ATOM 717 C CA . GLN A 1 92 ? 2.542 -0.457 -8.607 1.00 89.06 92 GLN A CA 1
ATOM 718 C C . GLN A 1 92 ? 2.027 0.131 -9.925 1.00 89.06 92 GLN A C 1
ATOM 720 O O . GLN A 1 92 ? 1.817 -0.592 -10.900 1.00 89.06 92 GLN A O 1
ATOM 725 N N . VAL A 1 93 ? 1.837 1.449 -9.968 1.00 89.69 93 VAL A N 1
ATOM 726 C CA . VAL A 1 93 ? 1.360 2.165 -11.152 1.00 89.69 93 VAL A CA 1
ATOM 727 C C . VAL A 1 93 ? 2.508 2.961 -11.776 1.00 89.69 93 VAL A C 1
ATOM 729 O O . VAL A 1 93 ? 3.030 3.896 -11.158 1.00 89.69 93 VAL A O 1
ATOM 732 N N . PRO A 1 94 ? 2.920 2.621 -13.009 1.00 89.56 94 PRO A N 1
ATOM 733 C CA . PRO A 1 94 ? 4.042 3.272 -13.665 1.00 89.56 94 PRO A CA 1
ATOM 734 C C . PRO A 1 94 ? 3.680 4.691 -14.128 1.00 89.56 94 PRO A C 1
ATOM 736 O O . PRO A 1 94 ? 2.648 4.901 -14.759 1.00 89.56 94 PRO A O 1
ATOM 739 N N . ILE A 1 95 ? 4.556 5.664 -13.862 1.00 90.56 95 ILE A N 1
ATOM 740 C CA . ILE A 1 95 ? 4.454 7.040 -14.386 1.00 90.56 95 ILE A CA 1
ATOM 741 C C . ILE A 1 95 ? 5.387 7.211 -15.587 1.00 90.56 95 ILE A C 1
ATOM 743 O O . ILE A 1 95 ? 4.998 7.771 -16.610 1.00 90.56 95 ILE A O 1
ATOM 747 N N . SER A 1 96 ? 6.631 6.745 -15.469 1.00 88.19 96 SER A N 1
ATOM 748 C CA . SER A 1 96 ? 7.622 6.835 -16.542 1.00 88.19 96 SER A CA 1
ATOM 749 C C . SER A 1 96 ? 8.598 5.668 -16.517 1.00 88.19 96 SER A C 1
ATOM 751 O O . SER A 1 96 ? 8.864 5.071 -15.470 1.00 88.19 96 SER A O 1
ATOM 753 N N . ARG A 1 97 ? 9.163 5.376 -17.689 1.00 90.19 97 ARG A N 1
ATOM 754 C CA . ARG A 1 97 ? 10.214 4.378 -17.895 1.00 90.19 97 ARG A CA 1
ATOM 755 C C . ARG A 1 97 ? 11.416 5.024 -18.570 1.00 90.19 97 ARG A C 1
ATOM 757 O O . ARG A 1 97 ? 11.270 6.014 -19.285 1.00 90.19 97 ARG A O 1
ATOM 764 N N . ASN A 1 98 ? 12.596 4.471 -18.335 1.00 87.12 98 ASN A N 1
ATOM 765 C CA . ASN A 1 98 ? 13.765 4.764 -19.145 1.00 87.12 98 ASN A CA 1
ATOM 766 C C . ASN A 1 98 ? 13.513 4.211 -20.559 1.00 87.12 98 ASN A C 1
ATOM 768 O O . ASN A 1 98 ? 13.123 3.055 -20.711 1.00 87.12 98 ASN A O 1
ATOM 772 N N . TRP A 1 99 ? 13.696 5.050 -21.576 1.00 84.69 99 TRP A N 1
ATOM 773 C CA . TRP A 1 99 ? 13.415 4.703 -22.968 1.00 84.69 99 TRP A CA 1
ATOM 774 C C . TRP A 1 99 ? 14.432 3.714 -23.563 1.00 84.69 99 TRP A C 1
ATOM 776 O O . TRP A 1 99 ? 14.083 2.992 -24.489 1.00 84.69 99 TRP A O 1
ATOM 786 N N . GLU A 1 100 ? 15.653 3.648 -23.024 1.00 88.44 100 GLU A N 1
ATOM 787 C CA . GLU A 1 100 ? 16.716 2.740 -23.479 1.00 88.44 100 GLU A CA 1
ATOM 788 C C . GLU A 1 100 ? 16.569 1.348 -22.863 1.00 88.44 100 GLU A C 1
ATOM 790 O O . GLU A 1 100 ? 16.746 0.337 -23.536 1.00 88.44 100 GLU A O 1
ATOM 795 N N . THR A 1 101 ? 16.249 1.290 -21.567 1.00 87.50 101 THR A N 1
ATOM 796 C CA . THR A 1 101 ? 16.260 0.035 -20.798 1.00 87.50 101 THR A CA 1
ATOM 797 C C . THR A 1 101 ? 14.869 -0.523 -20.517 1.00 87.50 101 THR A C 1
ATOM 799 O O . THR A 1 101 ? 14.746 -1.651 -20.046 1.00 87.50 101 THR A O 1
ATOM 802 N N . GLY A 1 102 ? 13.814 0.269 -20.730 1.00 82.19 102 GLY A N 1
ATOM 803 C CA . GLY A 1 102 ? 12.438 -0.079 -20.369 1.00 82.19 102 GLY A CA 1
ATOM 804 C C . GLY A 1 102 ? 12.164 -0.114 -18.860 1.00 82.19 102 GLY A C 1
ATOM 805 O O . GLY A 1 102 ? 11.025 -0.353 -18.457 1.00 82.19 102 GLY A O 1
ATOM 806 N N . GLN A 1 103 ? 13.170 0.141 -18.016 1.00 82.19 103 GLN A N 1
ATOM 807 C CA . GLN A 1 103 ? 13.033 0.085 -16.561 1.00 82.19 103 GLN A CA 1
ATOM 808 C C . GLN A 1 103 ? 12.175 1.230 -16.034 1.00 82.19 103 GLN A C 1
ATOM 810 O O . GLN A 1 103 ? 12.228 2.352 -16.543 1.00 82.19 103 GLN A O 1
ATOM 815 N N . LEU A 1 104 ? 11.402 0.961 -14.984 1.00 83.62 104 LEU A N 1
ATOM 816 C CA . LEU A 1 104 ? 10.618 1.988 -14.312 1.00 83.62 104 LEU A CA 1
ATOM 817 C C . LEU A 1 104 ? 11.527 3.011 -13.639 1.00 83.62 104 LEU A C 1
ATOM 819 O O . LEU A 1 104 ? 12.455 2.660 -12.921 1.00 83.62 104 LEU A O 1
ATOM 823 N N . THR A 1 105 ? 11.242 4.287 -13.885 1.00 85.69 105 THR A N 1
ATOM 824 C CA . THR A 1 105 ? 11.987 5.412 -13.302 1.00 85.69 105 THR A CA 1
ATOM 825 C C . THR A 1 105 ? 11.140 6.218 -12.334 1.00 85.69 105 THR A C 1
ATOM 827 O O . THR A 1 105 ? 11.675 6.810 -11.402 1.00 85.69 105 THR A O 1
ATOM 830 N N . LYS A 1 106 ? 9.819 6.253 -12.541 1.00 88.12 106 LYS A N 1
ATOM 831 C CA . LYS A 1 106 ? 8.861 6.869 -11.620 1.00 88.12 106 LYS A CA 1
ATOM 832 C C .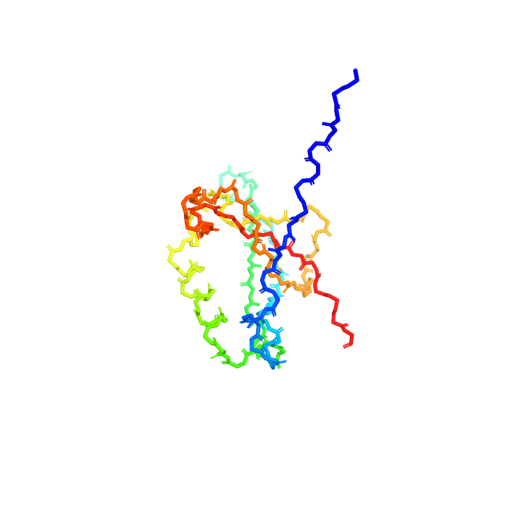 LYS A 1 106 ? 7.590 6.040 -11.576 1.00 88.12 106 LYS A C 1
ATOM 834 O O . LYS A 1 106 ? 7.080 5.630 -12.620 1.00 88.12 106 LYS A O 1
ATOM 839 N N . TRP A 1 107 ? 7.073 5.836 -10.376 1.00 91.75 107 TRP A N 1
ATOM 840 C CA . TRP A 1 107 ? 5.832 5.124 -10.100 1.00 91.75 107 TRP A CA 1
ATOM 841 C C . TRP A 1 107 ? 5.252 5.599 -8.768 1.00 91.75 107 TRP A C 1
ATOM 843 O O . TRP A 1 107 ? 5.931 6.264 -7.980 1.00 91.75 107 TRP A O 1
ATOM 853 N N . TYR A 1 108 ? 3.996 5.245 -8.537 1.00 92.00 108 TYR A N 1
ATOM 854 C CA . TYR A 1 108 ? 3.327 5.321 -7.242 1.00 92.00 108 TYR A CA 1
ATOM 855 C C . TYR A 1 108 ? 2.619 3.992 -6.974 1.00 92.00 108 TYR A C 1
ATOM 857 O O . TYR A 1 108 ? 2.474 3.172 -7.880 1.00 92.00 108 TYR A O 1
ATOM 865 N N . TYR A 1 109 ? 2.167 3.779 -5.747 1.00 92.31 109 TYR A N 1
ATOM 866 C CA . 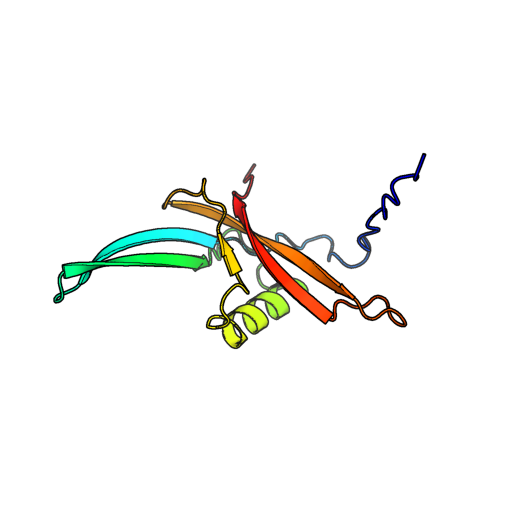TYR A 1 109 ? 1.333 2.643 -5.385 1.00 92.31 109 TYR A CA 1
ATOM 867 C C . TYR A 1 109 ? -0.118 3.070 -5.231 1.00 92.31 109 TYR A C 1
ATOM 869 O O . TYR A 1 109 ? -0.433 4.023 -4.519 1.00 92.31 109 TYR A O 1
ATOM 877 N N . GLU A 1 110 ? -1.012 2.337 -5.878 1.00 92.31 110 GLU A N 1
ATOM 878 C CA . GLU A 1 110 ? -2.446 2.465 -5.680 1.00 92.31 110 GLU A CA 1
ATOM 879 C C . GLU A 1 110 ? -2.933 1.390 -4.701 1.00 92.31 110 GLU A C 1
ATOM 881 O O . GLU A 1 110 ? -2.667 0.200 -4.876 1.00 92.31 110 GLU A O 1
ATOM 886 N N . VAL A 1 111 ? -3.667 1.807 -3.669 1.00 92.56 111 VAL A N 1
ATOM 887 C CA . VAL A 1 111 ? -4.301 0.902 -2.709 1.00 92.56 111 VAL A CA 1
ATOM 888 C C . VAL A 1 111 ? -5.581 0.342 -3.324 1.00 92.56 111 VAL A C 1
ATOM 890 O O . VAL A 1 111 ? -6.524 1.086 -3.613 1.00 92.56 111 VAL A O 1
ATOM 893 N N . LYS A 1 112 ? -5.638 -0.980 -3.486 1.00 91.19 112 LYS A N 1
ATOM 894 C CA . LYS A 1 112 ? -6.798 -1.704 -4.018 1.00 91.19 112 LYS A CA 1
ATOM 895 C C . LYS A 1 112 ? -7.354 -2.665 -2.981 1.00 91.19 112 LYS A C 1
ATOM 897 O O . LYS A 1 112 ? -6.590 -3.314 -2.271 1.00 91.19 112 LYS A O 1
ATOM 902 N N . ARG A 1 113 ? -8.681 -2.804 -2.925 1.00 92.12 113 ARG A N 1
ATOM 903 C CA . ARG A 1 113 ? -9.321 -3.865 -2.138 1.00 92.12 113 ARG A CA 1
ATOM 904 C C . ARG A 1 113 ? -8.82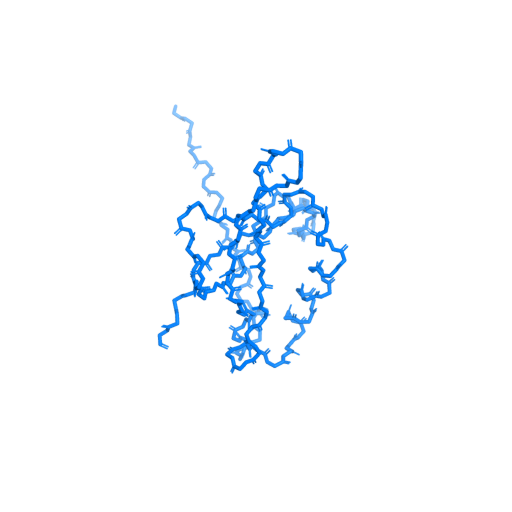1 -5.218 -2.644 1.00 92.12 113 ARG A C 1
ATOM 906 O O . ARG A 1 113 ? -8.819 -5.468 -3.848 1.00 92.12 113 ARG A O 1
ATOM 913 N N . ALA A 1 114 ? -8.352 -6.052 -1.729 1.00 88.31 114 ALA A N 1
ATOM 914 C CA . ALA A 1 114 ? -7.908 -7.391 -2.060 1.00 88.31 114 ALA A CA 1
ATOM 915 C C . ALA A 1 114 ? -9.135 -8.291 -2.210 1.00 88.31 114 ALA A C 1
ATOM 917 O O . ALA A 1 114 ? -9.958 -8.376 -1.298 1.00 88.31 114 ALA A O 1
ATOM 918 N N . ASN A 1 115 ? -9.240 -8.994 -3.334 1.00 70.75 115 ASN A N 1
ATOM 919 C CA . ASN A 1 115 ? -10.204 -10.078 -3.477 1.00 70.75 115 ASN A CA 1
ATOM 920 C C . ASN A 1 115 ? -9.629 -11.311 -2.774 1.00 70.75 115 ASN A C 1
ATOM 922 O O . ASN A 1 115 ? -8.978 -12.145 -3.396 1.00 70.75 115 ASN A O 1
ATOM 926 N N . THR A 1 116 ? -9.798 -11.396 -1.457 1.00 56.09 116 THR A N 1
ATOM 927 C CA . THR A 1 116 ? -9.494 -12.626 -0.718 1.00 56.09 116 THR A CA 1
ATOM 928 C C . THR A 1 116 ? -10.584 -13.643 -1.046 1.00 56.09 116 THR A C 1
ATOM 930 O O . THR A 1 116 ? -11.718 -13.466 -0.603 1.00 56.09 116 THR A O 1
ATOM 933 N N . THR A 1 117 ? -10.258 -14.628 -1.887 1.00 44.12 117 THR A N 1
ATOM 934 C CA . THR A 1 117 ? -11.119 -15.797 -2.155 1.00 44.12 117 THR A CA 1
ATOM 935 C C . THR A 1 117 ? -10.945 -16.821 -1.044 1.00 44.12 117 THR A C 1
ATOM 937 O O . THR A 1 117 ? -9.802 -16.928 -0.541 1.00 44.12 117 THR A O 1
#

Organism: NCBI:txid101571

Sequence (117 aa):
MRGKHYMEILVDEKRVQEDCKGRFFRYTEAGFTGKNGRFVLTRELRPLKSISCPGCAECGGLDEELATRANEKGFVQFCPTLESGDTVTLLQVPISRNWETGQLTKWYYEVKRANTT

Radius of gyration: 17.33 Å; chains: 1; bounding box: 31×43×58 Å

Foldseek 3Di:
DDDDPPPPPPPPPPPPPPPALAWKWQWAWDWDQDPVRDIDIDIDTHTPCVRHDVDDPVNVVVVVCCVVCVVPPQQEAEDPPDDRGFIWGWDWAADDADPVPRHGDDTHIYIGGDPPD